Protein 6SA5 (pdb70)

Nearest PDB structures (foldseek):
  6sa5-assembly1_A  TM=1.009E+00  e=5.418E-25  Homo sapiens
  8j8t-assembly2_B  TM=9.876E-01  e=3.654E-21  Homo 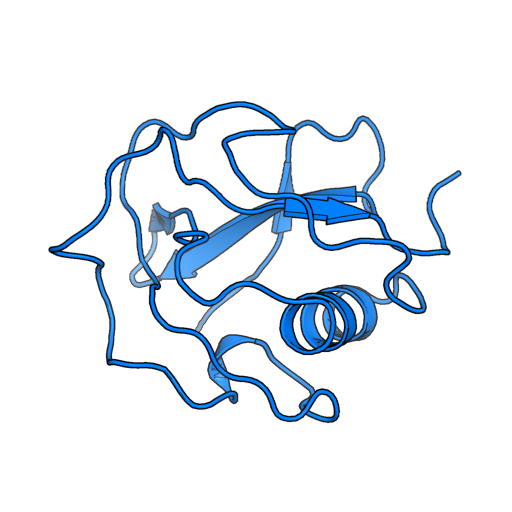sapiens
  6san-assembly1_B  TM=9.848E-01  e=3.432E-21  Homo sapiens
  8wzs-assembly1_A  TM=9.835E-01  e=6.828E-21  Homo sapiens
  6sa4-assembly1_A  TM=9.837E-01  e=7.269E-21  Homo sapiens

InterPro domains:
  IPR000859 CUB domain [PF00431] (1766-1874)
  IPR000859 CUB domain [PF00431] (2008-2114)
  IPR000859 CUB domain [PS01180] (1766-1877)
  IPR000859 CUB domain [PS01180] (2008-2117)
  IPR000859 CUB domain [SM00042] (1766-1877)
  IPR000859 CUB domain [SM00042] (2008-2117)
  IPR000859 CUB domain [cd00041] (1766-1876)
  IPR000859 CUB domain [cd00041] (2008-2116)
  IPR001190 SRCR domain [PF00530] (105-202)
  IPR001190 SRCR domain [PF00530] (237-334)
  IPR001190 SRCR domain [PF00530] (366-463)
  IPR001190 SRCR domain [PF00530] (497-594)
  IPR001190 SRCR domain [PF00530] (605-702)
  IPR001190 SRCR domain [PF00530] (736-833)
  IPR001190 SRCR domain [PF00530] (865-962)
  IPR001190 SRCR domain [PF00530] (996-1093)
  IPR001190 SRCR domain [PF00530] (1125-1222)
  IPR001190 SRCR domain [PF00530] (1254-1351)
  IPR001190 SRCR domain [PF00530] (1383-1480)
  IPR001190 SRCR domain [PF00530] (1512-1609)

Radius of gyration: 12.01 Å; Cα contacts (8 Å, |Δi|>4): 299; chains: 1; bounding box: 29×28×28 Å

Foldseek 3Di:
DKDWFAPQPVFRQKHFIWMQDPRDIAFEFQPQWWQLLQQLVCQLSVQAGFPTKDWQQPRHFDDDWHWFYPFDHPNPDNHSVPTDGDHTTDPDDDRSTGIITHGPNGD

Organism: Homo sapiens (NCBI:txid9606)

B-factor: mean 20.19, std 10.46, range [3.35, 91.0]

Solvent-accessible surface area: 5120 Å² total; per-residue (Å²): 155,53,35,22,92,23,31,105,13,86,44,157,3,33,0,24,0,11,0,46,47,156,67,56,81,2,3,0,2,26,93,32,23,66,71,63,0,0,42,0,0,0,115,44,42,56,0,45,159,10,94,40,20,28,27,107,24,129,16,33,103,8,118,44,59,20,2,1,9,32,2,141,8,68,7,153,32,68,111,0,55,68,4,84,49,80,40,70,79,20,163,123,24,40,36,54,54,2,0,1,0,34,0,36,50,43,172

GO terms:
  GO:0005576 extracellular region (C, TAS)
  GO:0005515 protein binding (F, IPI)
  GO:0005737 cytoplasm (C, IDA)
  GO:0030670 phagocytic vesicle membrane (C, IDA)
  GO:0005044 scavenger receptor activity (F, TAS)
  GO:004315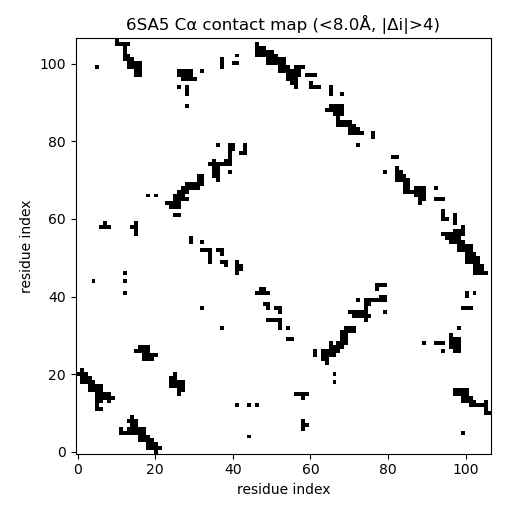2 induction of bacterial agglutination (P, TAS)
  GO:0045087 innate immune response (P, TAS)
  GO:0038187 pattern recognition receptor activity (F, TAS)
  GO:0030855 epithelial cell differentiation (P, TAS)
  GO:0048306 calcium-dependent protein binding (F, TAS)
  GO:0070062 extracellular exosome (C, HDA)
  GO:0005576 extracellular region (C, HDA)
  GO:0070891 lipoteichoic acid binding (F, IDA)
  GO:0005044 scavenger receptor activity (F, IDA)
  GO:0005576 extracellular region (C, IDA)
  GO:0001530 lipopolysaccharide binding (F, IDA)
  GO:0003677 DNA binding (F, IDA)
  GO:0043152 induction of bacterial agglutination (P, IDA)
  GO:0038187 pattern recognition receptor activity (F, IDA)
  GO:0050830 defense response to Gram-positive bacterium (P, IDA)

Structure (mmCIF, N/CA/C/O backbone):
data_6SA5
#
_entry.id   6SA5
#
_cell.length_a   32.816
_cell.length_b   40.815
_cell.length_c   62.989
_cell.angle_alpha   90.000
_cell.angle_beta   90.000
_cell.angle_gamma   90.000
#
_symmetry.space_group_name_H-M   'P 21 21 21'
#
loop_
_entity.id
_entity.type
_entity.pdbx_description
1 polymer 'Deleted in malignant brain tumors 1 protein'
2 non-polymer 'SULFATE ION'
3 non-polymer GLYCEROL
4 non-polymer 'MAGNESIUM ION'
5 water wate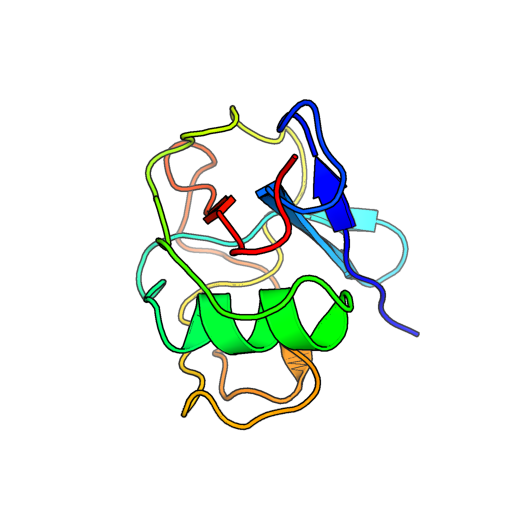r
#
loop_
_atom_site.group_PDB
_atom_site.id
_atom_site.type_symbol
_atom_site.label_atom_id
_atom_site.label_alt_id
_atom_site.label_comp_id
_atom_site.label_asym_id
_atom_site.label_entity_id
_atom_site.label_seq_id
_atom_site.pdbx_PDB_ins_code
_atom_site.Cartn_x
_atom_site.Cartn_y
_atom_site.Cartn_z
_atom_site.occupancy
_atom_site.B_iso_or_equiv
_atom_site.auth_seq_id
_atom_site.auth_comp_id
_atom_site.auth_asym_id
_atom_site.auth_atom_id
_atom_site.pdbx_PDB_model_num
ATOM 1 N N . SER A 1 23 ? 9.61468 -18.20852 -14.73518 1.000 30.74062 990 SER A N 1
ATOM 2 C CA . SER A 1 23 ? 9.19125 -17.72808 -16.04623 1.000 29.75078 990 SER A CA 1
ATOM 3 C C . SER A 1 23 ? 9.26870 -16.19858 -16.17418 1.000 26.08623 990 SER A C 1
ATOM 4 O O . SER A 1 23 ? 9.40213 -15.65793 -17.27767 1.000 28.06387 990 SER A O 1
ATOM 11 N N . LEU A 1 24 ? 9.14188 -15.50904 -15.04705 1.000 19.94085 991 LEU A N 1
ATOM 12 C CA . LEU A 1 24 ? 9.25003 -14.05345 -14.96813 1.000 16.31515 991 LEU A CA 1
ATOM 13 C C . LEU A 1 24 ? 10.44827 -13.68644 -14.09609 1.000 14.76731 991 LEU A C 1
ATOM 14 O O . LEU A 1 24 ? 10.96690 -14.52068 -13.34081 1.000 16.33310 991 LEU A O 1
ATOM 30 N N . ALA A 1 25 ? 10.89299 -12.42845 -14.19951 1.000 11.61060 992 ALA A N 1
ATOM 31 C CA . ALA A 1 25 ? 11.98781 -11.92225 -13.36455 1.000 10.72512 992 ALA A CA 1
ATOM 32 C C . ALA A 1 25 ? 11.81081 -10.41793 -13.15914 1.000 10.21585 992 ALA A C 1
ATOM 33 O O . ALA A 1 25 ? 11.07426 -9.76093 -13.89709 1.000 9.96695 992 ALA A O 1
ATOM 40 N N . LEU A 1 26 ? 12.50104 -9.87406 -12.14106 1.000 10.80882 993 LEU A N 1
ATOM 41 C CA A LEU A 1 26 ? 12.40449 -8.46367 -11.79166 0.800 11.32134 993 LEU A CA 1
ATOM 42 C CA B LEU A 1 26 ? 12.39156 -8.48274 -11.71219 0.200 9.36803 993 LEU A CA 1
ATOM 43 C C . LEU A 1 26 ? 13.77729 -7.90840 -11.43750 1.000 10.54228 993 LEU A C 1
ATOM 44 O O . LEU A 1 26 ? 14.59324 -8.57517 -10.79318 1.000 12.43990 993 LEU A O 1
ATOM 75 N N . ARG A 1 27 ? 14.02733 -6.66271 -11.86962 1.000 9.87195 994 ARG A N 1
ATOM 76 C CA . ARG A 1 27 ? 15.27315 -5.95211 -11.57833 1.000 9.56967 994 ARG A CA 1
ATOM 77 C C . ARG A 1 27 ? 14.99127 -4.45553 -11.39738 1.000 10.19113 994 ARG A C 1
ATOM 78 O O . ARG A 1 27 ? 13.95992 -3.94700 -11.83242 1.000 10.67478 994 ARG A O 1
ATOM 99 N N . LEU A 1 28 ? 15.93225 -3.75194 -10.76361 1.000 10.35785 995 LEU A N 1
ATOM 100 C CA . LEU A 1 28 ? 15.97687 -2.28682 -10.72609 1.000 9.98363 995 LEU A CA 1
ATOM 101 C C . LEU A 1 28 ? 17.20323 -1.80798 -11.50125 1.000 12.20593 995 LEU A C 1
ATOM 102 O O . LEU A 1 28 ? 18.28571 -2.39674 -11.37567 1.000 15.02029 995 LEU A O 1
ATOM 118 N N . VAL A 1 29 ? 17.03770 -0.74670 -12.31440 1.000 10.64958 996 VAL A N 1
ATOM 119 C CA . VAL A 1 29 ? 18.14104 -0.20753 -13.11309 1.000 11.99147 996 VAL A CA 1
ATOM 120 C C . VAL A 1 29 ? 18.33644 1.28713 -12.84489 1.000 10.28180 996 VAL A C 1
ATOM 121 O O . VAL A 1 29 ? 17.40122 2.02075 -12.50217 1.000 10.70198 996 VAL A O 1
ATOM 134 N N . ASN A 1 30 ? 19.57971 1.72962 -13.03425 1.000 9.88137 997 ASN A N 1
ATOM 135 C CA . ASN A 1 30 ? 19.95880 3.14558 -13.02485 1.000 10.58747 997 ASN A CA 1
ATOM 136 C C . ASN A 1 30 ? 19.93976 3.79434 -11.64164 1.000 10.86688 997 ASN A C 1
ATOM 137 O O . ASN A 1 30 ? 20.05057 5.04592 -11.53841 1.000 11.70107 997 ASN A O 1
ATOM 148 N N . GLY A 1 31 ? 19.88580 3.00906 -10.56719 1.000 10.91620 998 GLY A N 1
ATOM 149 C CA . GLY A 1 31 ? 19.88049 3.58484 -9.22601 1.000 11.18863 998 GLY A CA 1
ATOM 150 C C . GLY A 1 31 ? 21.23051 3.71492 -8.55813 1.000 11.61961 998 GLY A C 1
ATOM 151 O O . GLY A 1 31 ? 21.30846 4.29655 -7.46833 1.000 12.67524 998 GLY A O 1
ATOM 155 N N . GLY A 1 32 ? 22.30014 3.19714 -9.17636 1.000 13.59090 999 GLY A N 1
ATOM 156 C CA . GLY A 1 32 ? 23.60012 3.17231 -8.53058 1.000 16.80471 999 GLY A CA 1
ATOM 157 C C . GLY A 1 32 ? 23.70632 2.23932 -7.34332 1.000 17.95003 999 GLY A C 1
ATOM 158 O O . GLY A 1 32 ? 24.68865 2.31302 -6.59828 1.000 20.10405 999 GLY A O 1
ATOM 162 N N . ASP A 1 33 ? 22.73865 1.34079 -7.16847 1.000 16.58644 1000 ASP A N 1
ATOM 163 C CA . ASP A 1 33 ? 22.61529 0.43975 -6.02812 1.000 17.08362 1000 ASP A CA 1
ATOM 164 C C . ASP A 1 33 ? 21.57674 -0.58908 -6.43808 1.000 17.84254 1000 ASP A C 1
ATOM 165 O O . ASP A 1 33 ? 20.64612 -0.26687 -7.17774 1.000 16.79150 1000 ASP A O 1
ATOM 174 N N . ARG A 1 34 ? 21.72835 -1.82728 -5.95878 1.000 19.48583 1001 ARG A N 1
ATOM 175 C CA . ARG A 1 34 ? 20.74953 -2.82455 -6.38179 1.000 20.74649 1001 ARG A CA 1
ATOM 176 C C . ARG A 1 34 ? 19.38111 -2.62231 -5.72437 1.000 17.66720 1001 ARG A C 1
ATOM 177 O O . ARG A 1 34 ? 18.40735 -3.24183 -6.16924 1.000 19.01198 1001 ARG A O 1
ATOM 198 N N . CYS A 1 35 ? 19.27094 -1.73960 -4.72386 1.000 14.81403 1002 CYS A N 1
ATOM 199 C CA . CYS A 1 35 ? 18.03865 -1.59213 -3.95476 1.000 12.32240 1002 CYS A CA 1
ATOM 200 C C . CYS A 1 35 ? 17.28742 -0.27830 -4.20080 1.000 11.79844 1002 CYS A C 1
ATOM 201 O O . CYS A 1 35 ? 16.38467 0.04797 -3.42627 1.000 13.42236 1002 CYS A O 1
ATOM 208 N N . GLN A 1 36 ? 17.60683 0.45299 -5.27632 1.000 11.01716 1003 GLN A N 1
ATOM 209 C CA . GLN A 1 36 ? 16.75720 1.52889 -5.80509 1.000 10.04755 1003 GLN A CA 1
ATOM 210 C C . GLN A 1 36 ? 16.93160 1.57160 -7.32271 1.000 8.60538 1003 GLN A C 1
ATOM 211 O O . GLN A 1 36 ? 17.95635 1.12542 -7.84620 1.000 10.70366 1003 GLN A O 1
ATOM 225 N N . GLY A 1 37 ? 15.92700 2.12061 -8.02733 1.000 9.36006 1004 GLY A N 1
ATOM 226 C CA . GLY A 1 37 ? 16.01747 2.29222 -9.46958 1.000 8.37845 1004 GLY A CA 1
ATOM 227 C C . GLY A 1 37 ? 14.67544 2.15443 -10.18032 1.000 7.86708 1004 GLY A C 1
ATOM 228 O O . GLY A 1 37 ? 13.61362 2.05917 -9.55810 1.000 9.17427 1004 GLY A O 1
ATOM 232 N N . ARG A 1 38 ? 14.74184 2.19982 -11.51909 1.000 8.58416 1005 ARG A N 1
ATOM 233 C CA . ARG A 1 38 ? 13.56759 1.97755 -12.36672 1.000 8.93825 1005 ARG A CA 1
ATOM 234 C C . ARG A 1 38 ? 13.17163 0.49940 -12.34358 1.000 8.83244 1005 ARG A C 1
ATOM 235 O O . ARG A 1 38 ? 14.02394 -0.37542 -12.51987 1.000 9.39411 1005 ARG A O 1
ATOM 256 N N . VAL A 1 39 ? 11.87859 0.22239 -12.13137 1.000 8.70475 1006 VAL A N 1
ATOM 257 C CA . VAL A 1 39 ? 11.37081 -1.15736 -12.08372 1.000 8.61305 1006 VAL A CA 1
ATOM 258 C C . VAL A 1 39 ? 11.26842 -1.74299 -13.49168 1.000 9.42999 1006 VAL A C 1
ATOM 259 O O . VAL A 1 39 ? 10.62207 -1.15926 -14.37757 1.000 10.16426 1006 VAL A O 1
ATOM 272 N N . GLU A 1 40 ? 11.87372 -2.92188 -13.69680 1.000 9.31864 1007 GLU A N 1
ATOM 273 C CA . GLU A 1 40 ? 11.75566 -3.65531 -14.96561 1.000 9.17331 1007 GLU A CA 1
ATOM 274 C C . GLU A 1 40 ? 11.38708 -5.11345 -14.70952 1.000 9.23455 1007 GLU A C 1
ATOM 275 O O . GLU A 1 40 ? 11.88997 -5.73975 -13.76305 1.000 9.96183 1007 GLU A O 1
ATOM 287 N N . VAL A 1 41 ? 10.47550 -5.62174 -15.54678 1.000 8.79349 1008 VAL A N 1
ATOM 288 C CA . VAL A 1 41 ? 9.96329 -6.98601 -15.48000 1.000 9.90621 1008 VAL A CA 1
ATOM 289 C C . VAL A 1 41 ? 10.23553 -7.70759 -16.80530 1.000 9.47961 1008 VAL A C 1
ATOM 290 O O . VAL A 1 41 ? 9.95211 -7.17345 -17.89055 1.000 10.06173 1008 VAL A O 1
ATOM 303 N N . LEU A 1 42 ? 10.78473 -8.92136 -16.70453 1.000 10.31502 1009 LEU A N 1
ATOM 304 C CA . LEU A 1 42 ? 11.09141 -9.78243 -17.85563 1.000 10.24531 1009 LEU A CA 1
ATOM 305 C C . LEU A 1 42 ? 9.85449 -10.60760 -18.18690 1.000 11.33429 1009 LEU A C 1
ATOM 306 O O . LEU A 1 42 ? 9.45671 -11.48749 -17.41821 1.000 12.83350 1009 LEU A O 1
ATOM 322 N N . TYR A 1 43 ? 9.23690 -10.31321 -19.33465 1.000 12.28960 1010 TYR A N 1
ATOM 323 C CA . TYR A 1 43 ? 7.95583 -10.88843 -19.74229 1.000 12.55412 1010 TYR A CA 1
ATOM 324 C C . TYR A 1 43 ? 8.12369 -11.36087 -21.18384 1.000 13.47722 1010 TYR A C 1
ATOM 325 O O . TYR A 1 43 ? 8.51163 -10.57095 -22.05363 1.000 14.45772 1010 TYR A O 1
ATOM 343 N N A GLN A 1 44 ? 7.83451 -12.63804 -21.44627 0.700 16.08254 1011 GLN A N 1
ATOM 344 N N B GLN A 1 44 ? 7.83052 -12.64451 -21.42153 0.300 14.73320 1011 GLN A N 1
ATOM 345 C CA A GLN A 1 44 ? 7.99461 -13.21028 -22.78870 0.700 18.84965 1011 GLN A CA 1
ATOM 346 C CA B GLN A 1 44 ? 8.00650 -13.28193 -22.72876 0.300 15.96017 1011 GLN A CA 1
ATOM 347 C C A GLN A 1 44 ? 9.39465 -12.94646 -23.34275 0.700 17.32599 1011 GLN A C 1
ATOM 348 C C B GLN A 1 44 ? 9.37894 -12.97144 -23.32162 0.300 15.68512 1011 GLN A C 1
ATOM 349 O O A GLN A 1 44 ? 9.58127 -12.71518 -24.54245 0.700 19.44162 1011 GLN A O 1
ATOM 350 O O B GLN A 1 44 ? 9.52737 -12.73483 -24.52343 0.300 16.96804 1011 GLN A O 1
ATOM 377 N N . GLY A 1 45 ? 10.39472 -12.97588 -22.46461 1.000 14.64117 1012 GLY A N 1
ATOM 378 C CA . GLY A 1 45 ? 11.77363 -12.86449 -22.88712 1.000 14.95349 1012 GLY A CA 1
ATOM 379 C C . GLY A 1 45 ? 12.34194 -11.46931 -23.07714 1.000 13.24047 1012 GLY A C 1
ATOM 380 O O . GLY A 1 45 ? 13.52136 -11.35636 -23.42191 1.000 13.51065 1012 GLY A O 1
ATOM 385 N N . SER A 1 46 ? 11.55047 -10.40889 -22.87967 1.000 13.73776 1013 SER A N 1
ATOM 386 C CA . SER A 1 46 ? 11.99674 -9.03200 -23.05639 1.000 14.19664 1013 SER A CA 1
ATOM 387 C C . SER A 1 46 ? 11.75577 -8.23877 -21.77653 1.000 11.79894 1013 SER A C 1
ATOM 388 O O . SER A 1 46 ? 10.71464 -8.39701 -21.13060 1.000 11.71461 1013 SER A O 1
ATOM 396 N N . TRP A 1 47 ? 12.69959 -7.37487 -21.41889 1.000 11.70207 1014 TRP A N 1
ATOM 397 C CA . TRP A 1 47 ? 12.54167 -6.51486 -20.24156 1.000 11.62261 1014 TRP A CA 1
ATOM 398 C C . TRP A 1 47 ? 11.67460 -5.29464 -20.57182 1.000 11.85297 1014 TRP A C 1
ATOM 399 O O . TRP A 1 47 ? 11.90886 -4.60049 -21.56303 1.000 16.53958 1014 TRP A O 1
ATOM 420 N N . GLY A 1 48 ? 10.64571 -5.05576 -19.75449 1.000 10.66926 1015 GLY A N 1
ATOM 421 C CA . GLY A 1 48 ? 9.78047 -3.90110 -19.93338 1.000 11.28451 1015 GLY A CA 1
ATOM 422 C C . GLY A 1 48 ? 9.61063 -3.10625 -18.64417 1.000 9.54691 1015 GLY A C 1
ATOM 423 O O . GLY A 1 48 ? 9.93688 -3.57681 -17.55257 1.000 10.91929 1015 GLY A O 1
ATOM 427 N N . THR A 1 49 ? 9.06661 -1.89379 -18.78191 1.000 9.67502 1016 THR A N 1
ATOM 428 C CA . THR A 1 49 ? 8.87240 -0.99528 -17.65187 1.000 9.01744 1016 THR A CA 1
ATOM 429 C C . THR A 1 49 ? 7.43847 -1.08356 -17.12300 1.000 9.46008 1016 THR A C 1
ATOM 430 O O . THR A 1 49 ? 6.59632 -1.83079 -17.63014 1.000 10.72781 1016 THR A O 1
ATOM 441 N N . VAL A 1 50 ? 7.15856 -0.27841 -16.08905 1.000 10.27656 1017 VAL A N 1
ATOM 442 C CA . VAL A 1 50 ? 5.87388 -0.27265 -15.38749 1.000 9.90168 1017 VAL A CA 1
ATOM 443 C C . VAL A 1 50 ? 5.32143 1.14998 -15.36566 1.000 10.87722 1017 VAL A C 1
ATOM 444 O O . VAL A 1 50 ? 6.00317 2.08092 -14.92263 1.000 11.46210 1017 VAL A O 1
ATOM 457 N N . CYS A 1 51 ? 4.07691 1.31851 -15.79621 1.000 11.24128 1018 CYS A N 1
ATOM 458 C CA . CYS A 1 51 ? 3.48943 2.65830 -15.80718 1.000 11.69875 1018 CYS A CA 1
ATOM 459 C C . CYS A 1 51 ? 3.18458 3.12116 -14.37515 1.000 11.88187 1018 CYS A C 1
ATOM 460 O O . CYS A 1 51 ? 2.78759 2.33187 -13.51513 1.000 12.89148 1018 CYS A O 1
ATOM 467 N N . ASP A 1 52 ? 3.31678 4.43567 -14.13038 1.000 11.87051 1019 ASP A N 1
ATOM 468 C CA . ASP A 1 52 ? 3.11463 4.97552 -12.77852 1.000 12.42200 1019 ASP A CA 1
ATOM 469 C C . ASP A 1 52 ? 1.66361 5.35648 -12.46477 1.000 12.68373 1019 ASP A C 1
ATOM 470 O O . ASP A 1 52 ? 1.40408 5.90174 -11.37265 1.000 13.09263 1019 ASP A O 1
ATOM 479 N N . ASP A 1 53 ? 0.71326 5.06258 -13.36910 1.000 13.96222 1020 ASP A N 1
ATOM 480 C CA . ASP A 1 53 ? -0.66859 5.52369 -13.21898 1.000 17.04315 1020 ASP A CA 1
ATOM 481 C C . ASP A 1 53 ? -1.25101 5.14644 -11.85958 1.000 19.36208 1020 ASP A C 1
ATOM 482 O O . ASP A 1 53 ? -1.91838 5.96549 -11.21443 1.000 22.32391 1020 ASP A O 1
ATOM 491 N N . SER A 1 54 ? -1.04296 3.89844 -11.41455 1.000 18.26140 1021 SER A N 1
ATOM 492 C CA . SER A 1 54 ? -1.55042 3.47302 -10.10736 1.000 20.48457 1021 SER A CA 1
ATOM 493 C C . SER A 1 54 ? -0.44654 3.11108 -9.10565 1.000 18.79763 1021 SER A C 1
ATOM 494 O O . SER A 1 54 ? -0.71801 2.41103 -8.12061 1.000 19.67947 1021 SER A O 1
ATOM 502 N N . TRP A 1 55 ? 0.76997 3.60880 -9.30722 1.000 15.84604 1022 TRP A N 1
ATOM 503 C CA . TRP A 1 55 ? 1.95825 3.14492 -8.58245 1.000 14.30841 1022 TRP A CA 1
ATOM 504 C C . TRP A 1 55 ? 2.09329 3.82738 -7.22188 1.000 15.74920 1022 TRP A C 1
ATOM 505 O O . TRP A 1 55 ? 2.20969 5.05672 -7.14939 1.000 16.93597 1022 TRP A O 1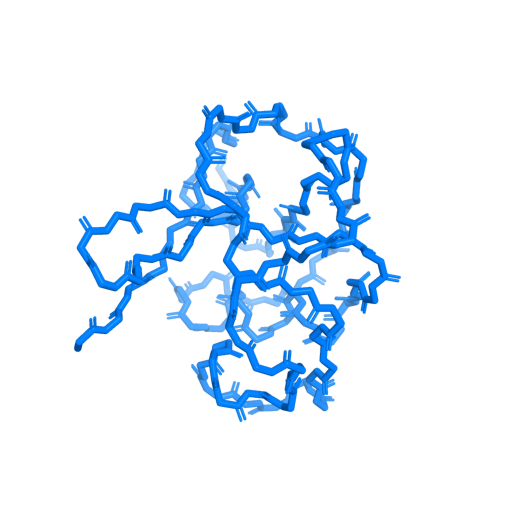
ATOM 526 N N . ASP A 1 56 ? 2.11410 3.03494 -6.13736 1.000 14.92853 1023 ASP A N 1
ATOM 527 C CA . ASP A 1 56 ? 2.09769 3.57270 -4.77148 1.000 15.60707 1023 ASP A CA 1
ATOM 528 C C . ASP A 1 56 ? 3.04753 2.79185 -3.85028 1.000 15.04255 1023 ASP A C 1
ATOM 529 O O . ASP A 1 56 ? 3.74370 1.85898 -4.27003 1.000 13.16946 1023 ASP A O 1
ATOM 538 N N . THR A 1 57 ? 3.09179 3.19490 -2.56732 1.000 15.97178 1024 THR A N 1
ATOM 539 C CA A THR A 1 57 ? 4.05017 2.54858 -1.67899 0.800 17.07343 1024 THR A CA 1
ATOM 540 C CA B THR A 1 57 ? 3.97942 2.5809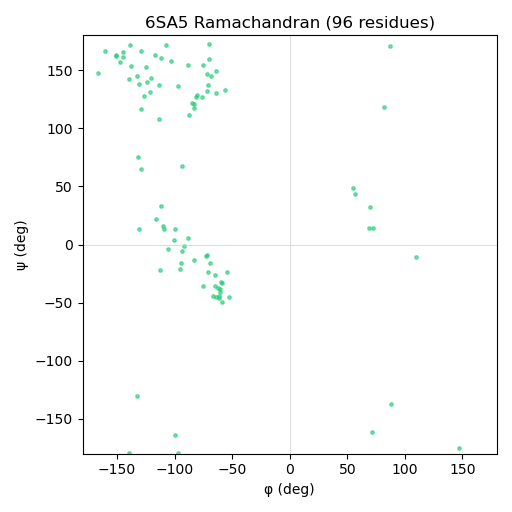0 -1.57919 0.200 15.29304 1024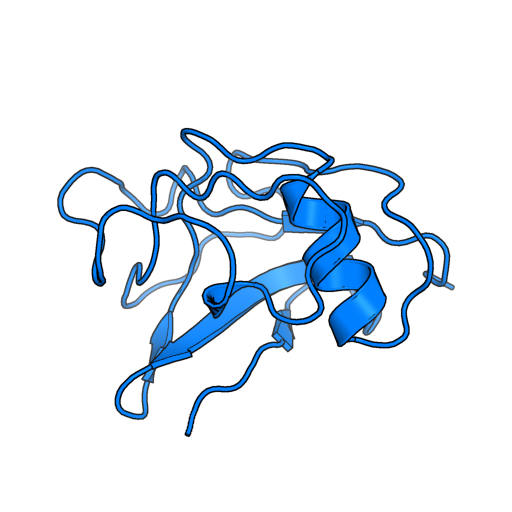 THR A CA 1
ATOM 541 C C . THR A 1 57 ? 3.67077 1.10289 -1.36092 1.000 15.16896 1024 THR A C 1
ATOM 542 O O . THR A 1 57 ? 4.56179 0.31914 -1.02118 1.000 14.57311 1024 THR A O 1
ATOM 563 N N . ASN A 1 58 ? 2.40123 0.71405 -1.48691 1.000 14.55254 1025 ASN A N 1
ATOM 564 C CA . ASN A 1 58 ? 2.05253 -0.69976 -1.37556 1.000 14.11569 1025 ASN A CA 1
ATOM 565 C C . ASN A 1 58 ? 2.75736 -1.51393 -2.46440 1.000 12.78974 1025 ASN A C 1
ATOM 566 O O . ASN A 1 58 ? 3.28526 -2.60043 -2.20618 1.000 13.98413 1025 ASN A O 1
ATOM 577 N N . ASP A 1 59 ? 2.72539 -1.01875 -3.70906 1.000 11.10602 1026 ASP A N 1
ATOM 578 C CA . ASP A 1 59 ? 3.43203 -1.67867 -4.80897 1.000 10.61090 1026 ASP A CA 1
ATOM 579 C C . ASP A 1 59 ? 4.9356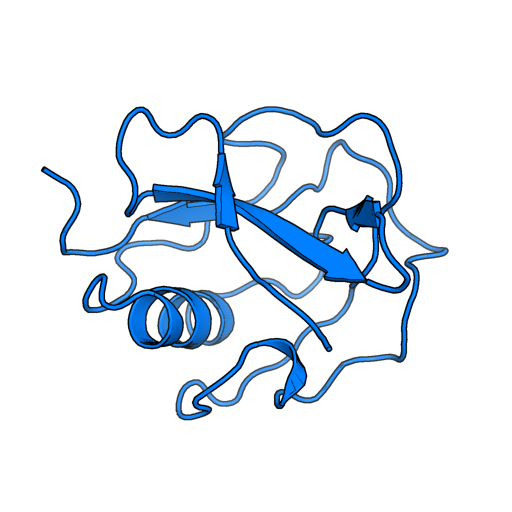6 -1.72305 -4.55592 1.000 10.29545 1026 ASP A C 1
ATOM 580 O O . ASP A 1 59 ? 5.59222 -2.75115 -4.77529 1.000 10.87294 1026 ASP A O 1
ATOM 589 N N . ALA A 1 60 ? 5.50786 -0.61042 -4.09152 1.000 11.01051 1027 ALA A N 1
ATOM 590 C CA . ALA A 1 60 ? 6.94357 -0.56329 -3.83831 1.000 10.66141 1027 ALA A CA 1
ATOM 591 C C . ALA A 1 60 ? 7.35972 -1.51214 -2.71494 1.000 10.28596 1027 ALA A C 1
ATOM 592 O O . ALA A 1 60 ? 8.45045 -2.10391 -2.77152 1.000 11.41231 1027 ALA A O 1
ATOM 599 N N . ASN A 1 61 ? 6.51857 -1.67652 -1.68732 1.000 10.86516 1028 ASN A N 1
ATOM 600 C CA . ASN A 1 61 ? 6.85136 -2.60796 -0.60825 1.000 12.53043 1028 ASN A CA 1
ATOM 601 C C . ASN A 1 61 ? 6.96466 -4.03932 -1.12422 1.000 11.87326 1028 ASN A C 1
ATOM 602 O O . ASN A 1 61 ? 7.83374 -4.78922 -0.67469 1.000 12.28590 1028 ASN A O 1
ATOM 613 N N . VAL A 1 62 ? 6.10525 -4.42816 -2.07036 1.000 11.01979 1029 VAL A N 1
ATOM 614 C CA . VAL A 1 62 ? 6.19389 -5.76561 -2.67221 1.000 11.11702 1029 VAL A CA 1
ATOM 615 C C . VAL A 1 62 ? 7.50962 -5.92848 -3.44846 1.000 10.04985 1029 VAL A C 1
ATOM 616 O O . VAL A 1 62 ? 8.19411 -6.95303 -3.32627 1.000 10.77455 1029 VAL A O 1
ATOM 629 N N . VAL A 1 63 ? 7.88625 -4.91751 -4.25712 1.000 9.93263 1030 VAL A N 1
ATOM 630 C CA . VAL A 1 63 ? 9.15293 -4.96371 -5.00149 1.000 9.99311 1030 VAL A CA 1
ATOM 631 C C . VAL A 1 63 ? 10.34542 -5.09896 -4.04853 1.000 9.87440 1030 VAL A C 1
ATOM 632 O O . VAL A 1 63 ? 11.23309 -5.94518 -4.24597 1.000 10.69521 1030 VAL A O 1
ATOM 645 N N . CYS A 1 64 ? 10.39606 -4.24950 -3.01633 1.000 11.15702 1031 CYS A N 1
ATOM 646 C CA . CYS A 1 64 ? 11.52374 -4.27241 -2.09230 1.000 11.89508 1031 CYS A CA 1
ATOM 647 C C . CYS A 1 64 ? 11.64665 -5.62419 -1.38810 1.000 12.91568 1031 CYS A C 1
ATOM 648 O O . CYS A 1 64 ? 12.75608 -6.15519 -1.24013 1.000 14.69086 1031 CYS A O 1
ATOM 655 N N . ARG A 1 65 ? 10.51400 -6.21773 -0.98499 1.000 14.56876 1032 ARG A N 1
ATOM 656 C CA . ARG A 1 65 ? 10.55216 -7.53378 -0.34138 1.000 15.20948 1032 ARG A CA 1
ATOM 657 C C . ARG A 1 65 ? 11.02111 -8.61373 -1.31187 1.000 14.49977 1032 ARG A C 1
ATOM 658 O O . ARG A 1 65 ? 11.82837 -9.48384 -0.94377 1.000 16.17463 1032 ARG A O 1
ATOM 679 N N . GLN A 1 66 ? 10.50576 -8.59970 -2.54145 1.000 14.29957 1033 GLN A N 1
ATOM 680 C CA . GLN A 1 66 ? 10.86993 -9.60921 -3.53450 1.000 13.56133 1033 GLN A CA 1
ATOM 681 C C . GLN A 1 66 ? 12.36387 -9.61994 -3.80390 1.000 13.93658 1033 GLN A C 1
ATOM 682 O O . GLN A 1 66 ? 12.94048 -10.68945 -4.04450 1.000 15.51744 1033 GLN A O 1
ATOM 696 N N . LEU A 1 67 ? 13.01335 -8.46283 -3.72799 1.000 13.51221 1034 LEU A N 1
ATOM 697 C CA . LEU A 1 67 ? 14.43449 -8.33000 -4.01819 1.000 13.58873 1034 LEU A CA 1
ATOM 698 C C . LEU A 1 67 ? 15.34092 -8.48904 -2.80012 1.000 14.10602 1034 LEU A C 1
ATOM 699 O O . LEU A 1 67 ? 16.57179 -8.43247 -2.95631 1.000 15.60018 1034 LEU A O 1
ATOM 715 N N . GLY A 1 68 ? 14.78169 -8.69729 -1.61097 1.000 13.60735 1035 GLY A N 1
ATOM 716 C CA . GLY A 1 68 ? 15.58140 -8.71666 -0.39476 1.000 15.10845 1035 GLY A CA 1
ATOM 717 C C . GLY A 1 68 ? 16.13887 -7.37106 0.01587 1.000 13.54600 1035 GLY A C 1
ATOM 718 O O . GLY A 1 68 ? 17.21980 -7.31383 0.61690 1.000 16.30276 1035 GLY A O 1
ATOM 722 N N . CYS A 1 69 ? 15.41527 -6.28738 -0.27368 1.000 13.56718 1036 CYS A N 1
ATOM 723 C CA . CYS A 1 69 ? 15.89352 -4.92058 -0.09505 1.000 13.35011 1036 CYS A CA 1
ATOM 724 C C . CYS A 1 69 ? 15.22161 -4.16390 1.05300 1.000 13.44746 1036 CYS A C 1
ATOM 725 O O . CYS A 1 69 ? 15.36463 -2.93119 1.13655 1.000 13.56277 1036 CYS A O 1
ATOM 732 N N . GLY A 1 70 ? 14.48844 -4.84764 1.93655 1.000 13.79366 1037 GLY A N 1
ATOM 733 C CA . GLY A 1 70 ? 13.84693 -4.20396 3.07239 1.000 14.30467 1037 GLY A CA 1
ATOM 734 C C . GLY A 1 70 ? 12.45560 -3.65652 2.79422 1.000 13.73229 1037 GLY A C 1
ATOM 735 O O . GLY A 1 70 ? 11.65367 -4.31453 2.12430 1.000 16.49880 1037 GLY A O 1
ATOM 739 N N . TRP A 1 71 ? 12.15559 -2.45544 3.29183 1.000 13.62955 1038 TRP A N 1
ATOM 740 C CA . TRP A 1 71 ? 10.85156 -1.81737 3.14866 1.000 14.53678 1038 TRP A CA 1
ATOM 741 C C . TRP A 1 71 ? 10.97403 -0.59298 2.24150 1.000 12.89466 1038 TRP A C 1
ATOM 742 O O . TRP A 1 71 ? 12.06095 -0.05650 2.03931 1.000 13.67054 1038 TRP A O 1
ATOM 763 N N . ALA A 1 72 ? 9.84066 -0.14119 1.68919 1.000 13.75982 1039 ALA A N 1
ATOM 764 C CA . ALA A 1 72 ? 9.87139 0.93762 0.70262 1.000 12.65510 1039 ALA A CA 1
ATOM 765 C C . ALA A 1 72 ? 9.91684 2.32412 1.35096 1.000 13.72286 1039 ALA A C 1
ATOM 766 O O . ALA A 1 72 ? 8.96508 2.72927 2.02100 1.000 15.88629 1039 ALA A O 1
ATOM 773 N N . MET A 1 73 ? 10.99767 3.06808 1.10782 1.000 13.62260 1040 MET A N 1
ATOM 774 C CA . MET A 1 73 ? 11.05266 4.46511 1.54307 1.000 14.65513 1040 MET A CA 1
ATOM 775 C C . MET A 1 73 ? 10.20883 5.37311 0.64727 1.000 15.30539 1040 MET A C 1
ATOM 776 O O . MET A 1 73 ? 9.59533 6.33373 1.14144 1.000 18.01802 1040 MET A O 1
ATOM 790 N N . SER A 1 74 ? 10.16075 5.10008 -0.65946 1.000 14.27575 1041 SER A N 1
ATOM 791 C CA . SER A 1 74 ? 9.29392 5.85713 -1.55554 1.000 14.91823 1041 SER A CA 1
ATOM 792 C C . SER A 1 74 ? 9.04842 5.08469 -2.84826 1.000 12.15690 1041 SER A C 1
ATOM 793 O O . SER A 1 74 ? 9.73367 4.10722 -3.15592 1.000 11.45258 1041 SER A O 1
ATOM 801 N N . ALA A 1 75 ? 8.05479 5.56710 -3.59463 1.000 11.36845 1042 ALA A N 1
ATOM 802 C CA . ALA A 1 75 ? 7.58339 4.96930 -4.84681 1.000 11.68033 1042 ALA A CA 1
ATOM 803 C C . ALA A 1 75 ? 7.51670 6.04550 -5.93341 1.000 11.54856 1042 ALA A C 1
ATOM 804 O O . ALA A 1 75 ? 6.44244 6.36425 -6.46486 1.000 12.76449 1042 ALA A O 1
ATOM 811 N N . PRO A 1 76 ? 8.65711 6.60043 -6.32251 1.000 10.40830 1043 PRO A N 1
ATOM 812 C CA . PRO A 1 76 ? 8.63853 7.74887 -7.24158 1.000 11.19951 1043 PRO A CA 1
ATOM 813 C C . PRO A 1 76 ? 8.22946 7.39615 -8.66317 1.000 11.56370 1043 PRO A C 1
ATOM 814 O O . PRO A 1 76 ? 8.70159 6.41251 -9.23799 1.000 11.90124 1043 PRO A O 1
ATOM 825 N N . GLY A 1 77 ? 7.38183 8.24321 -9.24527 1.000 12.63825 1044 GLY A N 1
ATOM 826 C CA . GLY A 1 77 ? 6.97972 8.13966 -10.62608 1.000 13.69484 1044 GLY A CA 1
ATOM 827 C C . GLY A 1 77 ? 7.71828 9.09060 -11.54565 1.000 12.80433 1044 GLY A C 1
ATOM 828 O O . GLY A 1 77 ? 8.77252 9.64382 -11.19871 1.000 14.02791 1044 GLY A O 1
ATOM 832 N N . ASN A 1 78 ? 7.16807 9.26711 -12.74616 1.000 12.81285 1045 ASN A N 1
ATOM 833 C CA . ASN A 1 78 ? 7.63474 10.25519 -13.72768 1.000 13.67651 1045 ASN A CA 1
ATOM 834 C C . ASN A 1 78 ? 9.12161 10.11723 -14.05179 1.000 11.88684 1045 ASN A C 1
ATOM 835 O O . ASN A 1 78 ? 9.87585 11.09213 -14.05329 1.000 13.65042 1045 ASN A O 1
ATOM 846 N N . ALA A 1 79 ? 9.54930 8.88920 -14.34326 1.000 11.19182 1046 ALA A N 1
ATOM 847 C CA . ALA A 1 79 ? 10.90060 8.62705 -14.86793 1.000 11.47859 1046 ALA A CA 1
ATOM 848 C C . ALA A 1 79 ? 12.00105 9.17032 -13.95155 1.000 10.86723 1046 ALA A C 1
ATOM 849 O O . ALA A 1 79 ? 13.01802 9.70961 -14.40346 1.000 11.11310 1046 ALA A O 1
ATOM 856 N N . ARG A 1 80 ? 11.83231 8.94889 -12.63897 1.000 10.27240 1047 ARG A N 1
ATOM 857 C CA . ARG A 1 80 ? 12.81881 9.37895 -11.64758 1.000 10.78805 1047 ARG A CA 1
ATOM 858 C C . ARG A 1 80 ? 14.19317 8.74961 -11.88124 1.000 10.30834 1047 ARG A C 1
ATOM 859 O O . ARG A 1 80 ? 15.22590 9.36850 -11.56501 1.000 10.92336 1047 ARG A O 1
ATOM 880 N N . PHE A 1 81 ? 14.23833 7.51984 -12.41181 1.000 9.60542 1048 PHE A N 1
ATOM 881 C CA . PHE A 1 81 ? 15.48618 6.84439 -12.75901 1.000 10.59751 1048 PHE A CA 1
ATOM 882 C C . PHE A 1 81 ? 15.64707 6.68147 -14.27926 1.000 11.12352 1048 PHE A C 1
ATOM 883 O O . PHE A 1 81 ? 16.24365 5.70291 -14.75261 1.000 11.83968 1048 PHE A O 1
ATOM 900 N N . GLY A 1 82 ? 15.12845 7.65926 -15.04746 1.000 11.19070 1049 GLY A N 1
ATOM 901 C CA . GLY A 1 82 ? 15.20463 7.66093 -16.49783 1.000 11.33730 1049 GLY A CA 1
ATOM 902 C C . GLY A 1 82 ? 14.06454 6.90004 -17.16470 1.000 12.42253 1049 GLY A C 1
ATOM 903 O O . GLY A 1 82 ? 13.29610 6.18091 -16.53098 1.000 12.48752 1049 GLY A O 1
ATOM 907 N N . GLN A 1 83 ? 13.98122 7.04172 -18.49206 1.000 16.60317 1050 GLN A N 1
ATOM 908 C CA . GLN A 1 83 ? 12.99019 6.35400 -19.31013 1.000 18.98042 1050 GLN A CA 1
ATOM 909 C C . GLN A 1 83 ? 13.57339 5.08413 -19.93295 1.000 19.12792 1050 GLN A C 1
ATOM 910 O O . GLN A 1 83 ? 14.69170 5.09127 -20.45949 1.000 20.09738 1050 GLN A O 1
ATOM 924 N N . GLY A 1 84 ? 12.80107 4.00681 -19.90642 1.000 19.58350 1051 GLY A N 1
ATOM 925 C CA . GLY A 1 84 ? 13.09204 2.86631 -20.74865 1.000 19.82344 1051 GLY A CA 1
ATOM 926 C C . GLY A 1 84 ? 12.83516 3.19204 -22.21244 1.000 21.29684 1051 GLY A C 1
ATOM 927 O O . GLY A 1 84 ? 12.31774 4.25229 -22.56984 1.000 21.34447 1051 GLY A O 1
ATOM 931 N N . SER A 1 85 ? 13.21913 2.26070 -23.08063 1.000 23.24089 1052 SER A N 1
ATOM 932 C CA . SER A 1 85 ? 13.10680 2.49114 -24.51667 1.000 26.03626 1052 SER A CA 1
ATOM 933 C C . SER A 1 85 ? 12.44183 1.35006 -25.27280 1.000 27.17574 1052 SER A C 1
ATOM 934 O O . SER A 1 85 ? 12.53738 1.30696 -26.50827 1.000 29.98172 1052 SER A O 1
ATOM 942 N N . GLY A 1 86 ? 11.80371 0.41896 -24.58964 1.000 25.37320 1053 GLY A N 1
ATOM 943 C CA . GLY A 1 86 ? 11.10307 -0.65061 -25.26959 1.000 23.54308 1053 GLY A CA 1
ATOM 944 C C . GLY A 1 86 ? 9.70850 -0.87068 -24.72690 1.000 19.64455 1053 GLY A C 1
ATOM 945 O O . GLY A 1 86 ? 8.92103 0.06771 -24.56689 1.000 19.42051 1053 GLY A O 1
ATOM 949 N N . PRO A 1 87 ? 9.38053 -2.12813 -24.42054 1.000 17.72025 1054 PRO A N 1
ATOM 950 C CA . PRO A 1 87 ? 8.03379 -2.43719 -23.92899 1.000 16.18982 1054 PRO A CA 1
ATOM 951 C C . PRO A 1 87 ? 7.69809 -1.79433 -22.57936 1.000 14.14488 1054 PRO A C 1
ATOM 952 O O . PRO A 1 87 ? 8.55487 -1.59791 -21.70844 1.000 13.79151 1054 PRO A O 1
ATOM 963 N N . ILE A 1 88 ? 6.41117 -1.50061 -22.40285 1.000 12.37479 1055 ILE A N 1
ATOM 964 C CA . ILE A 1 88 ? 5.81968 -1.15954 -21.10340 1.000 11.47362 1055 ILE A CA 1
ATOM 965 C C . ILE A 1 88 ? 4.86810 -2.30592 -20.77831 1.000 12.15486 1055 ILE A C 1
ATOM 966 O O . ILE A 1 88 ? 3.83546 -2.47062 -21.43821 1.000 14.65053 1055 ILE A O 1
ATOM 982 N N . VAL A 1 89 ? 5.24067 -3.15254 -19.81157 1.000 13.20877 1056 VAL A N 1
ATOM 983 C CA . VAL A 1 89 ? 4.57262 -4.44152 -19.65398 1.000 14.06648 1056 VAL A CA 1
ATOM 984 C C . VAL A 1 89 ? 3.43730 -4.45104 -18.62915 1.000 13.65029 1056 VAL A C 1
ATOM 985 O O . VAL A 1 89 ? 2.58167 -5.34876 -18.69533 1.000 15.65420 1056 VAL A O 1
ATOM 998 N N . LEU A 1 90 ? 3.40928 -3.50877 -17.68397 1.000 13.16668 1057 LEU A N 1
ATOM 999 C CA . LEU A 1 90 ? 2.34538 -3.42365 -16.69452 1.000 14.14555 1057 LEU A CA 1
ATOM 1000 C C . LEU A 1 90 ? 1.82829 -1.99487 -16.55717 1.000 15.18499 1057 LEU A C 1
ATOM 1001 O O . LEU A 1 90 ? 2.58061 -1.02931 -16.69757 1.000 14.67289 1057 LEU A O 1
ATOM 1017 N N . ASP A 1 91 ? 0.52245 -1.86508 -16.30572 1.000 17.69667 1058 ASP A N 1
ATOM 1018 C CA . ASP A 1 91 ? -0.06300 -0.63846 -15.74819 1.000 22.03394 1058 ASP A CA 1
ATOM 1019 C C . ASP A 1 91 ? -1.21466 -1.00409 -14.81170 1.000 23.94650 1058 ASP A C 1
ATOM 1020 O O . ASP A 1 91 ? -1.67290 -2.14697 -14.76542 1.000 27.11750 1058 ASP A O 1
ATOM 1029 N N . ASP A 1 92 ? -1.63792 -0.02820 -14.01223 1.000 24.42785 1059 ASP A N 1
ATOM 1030 C CA A ASP A 1 92 ? -2.70993 -0.21443 -13.03559 0.500 23.88380 1059 ASP A CA 1
ATOM 1031 C CA B ASP A 1 92 ? -2.69662 -0.20547 -13.01999 0.500 24.70887 1059 ASP A CA 1
ATOM 1032 C C . ASP A 1 92 ? -2.41581 -1.38412 -12.09110 1.000 23.23248 1059 ASP A C 1
ATOM 1033 O O . ASP A 1 92 ? -3.26271 -2.24680 -11.85362 1.000 25.87392 1059 ASP A O 1
ATOM 1050 N N . VAL A 1 93 ? -1.20804 -1.40241 -11.53993 1.000 18.84803 1060 VAL A N 1
ATOM 1051 C CA . VAL A 1 93 ? -0.83694 -2.41336 -10.54583 1.000 16.72339 1060 VAL A CA 1
ATOM 1052 C C . VAL A 1 93 ? -1.38640 -1.97393 -9.19433 1.000 15.28181 1060 VAL A C 1
ATOM 1053 O O . VAL A 1 93 ? -1.11089 -0.85203 -8.74932 1.000 16.00216 1060 VAL A O 1
ATOM 1066 N N . ARG A 1 94 ? -2.14773 -2.85452 -8.51956 1.000 15.11027 1061 ARG A N 1
ATOM 1067 C CA . ARG A 1 94 ? -2.74891 -2.51755 -7.22096 1.000 16.00554 1061 ARG A CA 1
ATOM 1068 C C . ARG A 1 94 ? -2.52008 -3.60814 -6.17168 1.000 15.06106 1061 ARG A C 1
ATOM 1069 O O . ARG A 1 94 ? -3.43059 -4.33791 -5.78647 1.000 16.33123 1061 ARG A O 1
ATOM 1090 N N . CYS A 1 95 ? -1.29220 -3.65653 -5.67164 1.000 13.83246 1062 CYS A N 1
ATOM 1091 C CA . CYS A 1 95 ? -0.93276 -4.55953 -4.59062 1.000 14.58715 1062 CYS A CA 1
ATOM 1092 C C . CYS A 1 95 ? -1.62316 -4.15311 -3.28875 1.000 14.97556 1062 CYS A C 1
ATOM 1093 O O . CYS A 1 95 ? -1.80117 -2.95741 -2.99363 1.000 15.96837 1062 CYS A O 1
ATOM 1100 N N . SER A 1 96 ? -1.99327 -5.15395 -2.48540 1.000 16.02963 1063 SER A N 1
ATOM 1101 C CA . SER A 1 96 ? -2.36568 -4.86295 -1.10375 1.000 18.28091 1063 SER A CA 1
ATOM 1102 C C . SER A 1 96 ? -1.15900 -4.46219 -0.27476 1.000 18.66591 1063 SER A C 1
ATOM 1103 O O . SER A 1 96 ? -1.31607 -3.75354 0.73175 1.000 18.81016 1063 SER A O 1
ATOM 1111 N N . GLY A 1 97 ? 0.03927 -4.87277 -0.69259 1.000 19.41719 1064 GLY A N 1
ATOM 1112 C CA . GLY A 1 97 ? 1.27644 -4.58531 0.00096 1.000 18.73415 1064 GLY A CA 1
ATOM 1113 C C . GLY A 1 97 ? 1.91926 -5.77562 0.67372 1.000 19.02343 1064 GLY A C 1
ATOM 1114 O O . GLY A 1 97 ? 3.06853 -5.66870 1.12100 1.000 18.14610 1064 GLY A O 1
ATOM 1118 N N . HIS A 1 98 ? 1.22211 -6.90363 0.75875 1.000 20.56149 1065 HIS A N 1
ATOM 1119 C CA . HIS A 1 98 ? 1.71693 -8.08039 1.45118 1.000 22.57491 1065 HIS A CA 1
ATOM 1120 C C . HIS A 1 98 ? 2.18096 -9.20389 0.53263 1.000 21.04453 1065 HIS A C 1
ATOM 1121 O O . HIS A 1 98 ? 2.66400 -10.22466 1.03279 1.000 22.09422 1065 HIS A O 1
ATOM 1135 N N . GLU A 1 99 ? 2.03483 -9.06034 -0.78176 1.000 20.12385 1066 GLU A N 1
ATOM 1136 C CA . GLU A 1 99 ? 2.32774 -10.12188 -1.73226 1.000 20.34030 1066 GLU A CA 1
ATOM 1137 C C . GLU A 1 99 ? 3.83642 -10.38290 -1.82310 1.000 22.93214 1066 GLU A C 1
ATOM 1138 O O . GLU A 1 99 ? 4.66892 -9.53499 -1.47898 1.000 22.87443 1066 GLU A O 1
ATOM 1150 N N . SER A 1 100 ? 4.18788 -11.57602 -2.31437 1.000 25.44542 1067 SER A N 1
ATOM 1151 C CA . SER A 1 100 ? 5.59036 -11.95751 -2.43991 1.000 27.17399 1067 SER A CA 1
ATOM 1152 C C . SER A 1 100 ? 6.18546 -11.68435 -3.81978 1.000 23.58177 1067 SER A C 1
ATOM 1153 O O . SER A 1 100 ? 7.41494 -11.69994 -3.95386 1.000 23.75150 1067 SER A O 1
ATOM 1161 N N . TYR A 1 101 ? 5.35938 -11.44728 -4.84119 1.000 20.30324 1068 TYR A N 1
ATOM 1162 C CA . TYR A 1 101 ? 5.83879 -11.13364 -6.18448 1.000 19.64722 1068 TYR A CA 1
ATOM 1163 C C . TYR A 1 101 ? 4.96402 -10.04524 -6.79421 1.000 15.47068 1068 TYR A C 1
ATOM 1164 O O . TYR A 1 101 ? 3.75182 -10.05290 -6.62687 1.000 15.72319 1068 TYR A O 1
ATOM 1182 N N . LEU A 1 102 ? 5.57529 -9.12714 -7.54491 1.000 13.00371 1069 LEU A N 1
ATOM 1183 C CA . LEU A 1 102 ? 4.81392 -8.01983 -8.11790 1.000 13.34217 1069 LEU A CA 1
ATOM 1184 C C . LEU A 1 102 ? 3.71963 -8.51990 -9.05448 1.000 13.70474 1069 LEU A C 1
ATOM 1185 O O . LEU A 1 102 ? 2.61106 -7.97035 -9.07100 1.000 13.33909 1069 LEU A O 1
ATOM 1201 N N . TRP A 1 103 ? 4.01049 -9.57047 -9.83509 1.000 13.76850 1070 TRP A N 1
ATOM 1202 C CA . TRP A 1 103 ? 3.02980 -10.13685 -10.75841 1.000 16.21803 1070 TRP A CA 1
ATOM 1203 C C . TRP A 1 103 ? 1.90441 -10.90620 -10.06926 1.000 17.56282 1070 TRP A C 1
ATOM 1204 O O . TRP A 1 103 ? 0.91148 -11.23775 -10.73793 1.000 19.71617 1070 TRP A O 1
ATOM 1225 N N . SER A 1 104 ? 2.00752 -11.15985 -8.75238 1.000 15.50673 1071 SER A N 1
ATOM 1226 C CA . SER A 1 104 ? 0.93139 -11.75246 -7.95801 1.000 16.51545 1071 SER A CA 1
ATOM 1227 C C . SER A 1 104 ? -0.09440 -10.72911 -7.49641 1.000 16.83205 1071 SER A C 1
ATOM 1228 O O . SER A 1 104 ? -1.14636 -11.11678 -6.98269 1.000 18.74320 1071 SER A O 1
ATOM 1236 N N . CYS A 1 105 ? 0.20816 -9.44529 -7.61508 1.000 14.84414 1072 CYS A N 1
ATOM 1237 C CA . CYS A 1 105 ? -0.75151 -8.41412 -7.26858 1.000 13.31524 1072 CYS A CA 1
ATOM 1238 C C . CYS A 1 105 ? -1.81155 -8.29232 -8.35292 1.000 14.02239 1072 CYS A C 1
ATOM 1239 O O . CYS A 1 105 ? -1.55339 -8.60878 -9.51146 1.000 16.10947 1072 CYS A O 1
ATOM 1246 N N . PRO A 1 106 ? -3.00729 -7.81779 -8.00793 1.000 14.80500 1073 PRO A N 1
ATOM 1247 C CA . PRO A 1 106 ? -3.97962 -7.47788 -9.05646 1.000 15.15246 1073 PRO A CA 1
ATOM 1248 C C . PRO A 1 106 ? -3.40430 -6.46633 -10.04122 1.000 15.28895 1073 PRO A C 1
ATOM 1249 O O . PRO A 1 106 ? -2.78848 -5.46854 -9.65580 1.000 14.61670 1073 PRO A O 1
ATOM 1260 N N . HIS A 1 107 ? -3.59019 -6.74560 -11.33534 1.000 15.63944 1074 HIS A N 1
ATOM 1261 C CA . HIS A 1 107 ? -3.18977 -5.84208 -12.41485 1.000 17.67415 1074 HIS A CA 1
ATOM 1262 C C . HIS A 1 107 ? -4.12471 -6.05028 -13.60946 1.000 19.94015 1074 HIS A C 1
ATOM 1263 O O . HIS A 1 107 ? -4.83611 -7.05295 -13.70085 1.000 20.78209 1074 HIS A O 1
ATOM 1277 N N . ASN A 1 108 ? -4.13934 -5.08657 -14.53209 1.000 21.26296 1075 ASN A N 1
ATOM 1278 C CA . ASN A 1 108 ? -5.06691 -5.18128 -15.66865 1.000 22.77930 1075 ASN A CA 1
ATOM 1279 C C . ASN A 1 108 ? -4.37726 -5.84866 -16.86048 1.000 21.20865 1075 ASN A C 1
ATOM 1280 O O . ASN A 1 108 ? -4.12537 -5.25241 -17.90967 1.000 21.99318 1075 ASN A O 1
ATOM 1291 N N . GLY A 1 109 ? -4.07591 -7.13163 -16.68255 1.000 19.89139 1076 GLY A N 1
ATOM 1292 C CA . GLY A 1 109 ? -3.47877 -7.87773 -17.77284 1.000 18.76749 1076 GLY A CA 1
ATOM 1293 C C . GLY A 1 109 ? -2.03967 -7.46765 -18.03415 1.000 16.98027 1076 GLY A C 1
ATOM 1294 O O . GLY A 1 109 ? -1.36112 -6.84708 -17.20307 1.000 17.57312 1076 GLY A O 1
ATOM 1298 N N . TRP A 1 110 ? -1.57460 -7.81733 -19.22346 1.000 15.10312 1077 TRP A N 1
ATOM 1299 C CA . TRP A 1 110 ? -0.18999 -7.59801 -19.61441 1.000 14.77601 1077 TRP A CA 1
ATOM 1300 C C . TRP A 1 110 ? -0.13022 -6.71152 -20.85384 1.000 16.63962 1077 TRP A C 1
ATOM 1301 O O . TRP A 1 110 ? -0.96692 -6.83771 -21.76324 1.000 18.98256 1077 TRP A O 1
ATOM 1322 N N . LEU A 1 111 ? 0.88676 -5.84235 -20.87744 1.000 16.27509 1078 LEU A N 1
ATOM 1323 C CA . LEU A 1 111 ? 1.20086 -4.87677 -21.92858 1.000 17.62045 1078 LEU A CA 1
ATOM 1324 C C . LEU A 1 111 ? 0.34649 -3.62452 -21.78258 1.000 17.47971 1078 LEU A C 1
ATOM 1325 O O . LEU A 1 111 ? -0.88860 -3.68659 -21.85976 1.000 20.03447 1078 LEU A O 1
ATOM 1341 N N . SER A 1 112 ? 1.00345 -2.48089 -21.57364 1.000 15.76697 1079 SER A N 1
ATOM 1342 C CA . SER A 1 112 ? 0.28823 -1.21994 -21.40758 1.000 16.98482 1079 SER A CA 1
ATOM 1343 C C . SER A 1 112 ? -0.03138 -0.59424 -22.76970 1.000 20.60393 1079 SER A C 1
ATOM 1344 O O . SER A 1 112 ? 0.86688 -0.28973 -23.56302 1.000 21.49412 1079 SER A O 1
ATOM 1351 N N . HIS A 1 113 ? -1.31016 -0.37975 -23.01998 1.000 22.79653 1080 HIS A N 1
ATOM 1352 C CA . HIS A 1 113 ? -1.79013 0.28620 -24.22131 1.000 28.72543 1080 HIS A CA 1
ATOM 1353 C C . HIS A 1 113 ? -2.15040 1.74485 -23.95465 1.000 29.96417 1080 HIS A C 1
ATOM 1354 O O . HIS A 1 113 ? -2.63030 2.43497 -24.86040 1.000 34.20926 1080 HIS A O 1
ATOM 1368 N N . ASN A 1 114 ? -1.90777 2.23420 -22.73721 1.000 29.36451 1081 ASN A N 1
ATOM 1369 C CA . ASN A 1 114 ? -2.34913 3.54479 -22.28961 1.000 31.19482 1081 ASN A CA 1
ATOM 1370 C C . ASN A 1 114 ? -1.21139 4.52498 -22.05268 1.000 28.19049 1081 ASN A C 1
ATOM 1371 O O . ASN A 1 114 ? -1.44268 5.73331 -22.07259 1.000 30.03691 1081 ASN A O 1
ATOM 1382 N N . CYS A 1 115 ? -0.00227 4.04073 -21.83341 1.000 23.81811 1082 CYS A N 1
ATOM 1383 C CA A CYS A 1 115 ? 1.04107 4.79926 -21.17350 0.500 22.38081 1082 CYS A CA 1
ATOM 1384 C CA B CYS A 1 115 ? 1.02647 4.83521 -21.18904 0.500 20.99571 1082 CYS A CA 1
ATOM 1385 C C . CYS A 1 115 ? 2.24077 5.00446 -22.08949 1.000 20.36926 1082 CYS A C 1
ATOM 1386 O O . CYS A 1 115 ? 2.54067 4.15480 -22.92278 1.000 22.63403 1082 CYS A O 1
ATOM 1399 N N . GLY A 1 116 ? 2.93166 6.13592 -21.89866 1.000 19.85951 1083 GLY A N 1
ATOM 1400 C CA . GLY A 1 116 ? 4.23966 6.36990 -22.47617 1.000 17.88562 1083 GLY A CA 1
ATOM 1401 C C . GLY A 1 116 ? 5.34511 6.30886 -21.41740 1.000 15.58889 1083 GLY A C 1
ATOM 1402 O O . GLY A 1 116 ? 5.09486 6.25152 -20.21450 1.000 15.25354 1083 GLY A O 1
ATOM 1406 N N . HIS A 1 117 ? 6.59612 6.34380 -21.89586 1.000 14.91257 1084 HIS A N 1
ATOM 1407 C CA . HIS A 1 117 ? 7.76349 6.16107 -21.02612 1.000 14.43796 1084 HIS A CA 1
ATOM 1408 C C . HIS A 1 117 ? 7.99284 7.31262 -20.05640 1.000 14.62210 1084 HIS A C 1
ATOM 1409 O O . HIS A 1 117 ? 8.73754 7.13051 -19.08062 1.000 13.53661 1084 HIS A O 1
ATOM 1424 N N . SER A 1 118 ? 7.37184 8.47846 -20.28847 1.000 15.39214 1085 SER A N 1
ATOM 1425 C CA . SER A 1 118 ? 7.40103 9.56786 -19.31488 1.000 16.01925 1085 SER A CA 1
ATOM 1426 C C . SER A 1 118 ? 6.90679 9.10807 -17.95289 1.000 15.26824 1085 SER A C 1
ATOM 1427 O O . SER A 1 118 ? 7.25291 9.72386 -16.93275 1.000 14.87813 1085 SER A O 1
ATOM 1435 N N . GLU A 1 119 ? 6.09360 8.04890 -17.91216 1.000 13.56942 1086 GLU A N 1
ATOM 1436 C CA . GLU A 1 119 ? 5.49475 7.58207 -16.67162 1.000 12.47629 1086 GLU A CA 1
ATOM 1437 C C . GLU A 1 119 ? 6.21036 6.38771 -16.03724 1.000 10.37205 1086 GLU A C 1
ATOM 1438 O O . GLU A 1 119 ? 5.65166 5.79142 -15.11542 1.000 11.73105 1086 GLU A O 1
ATOM 1450 N N . ASP A 1 120 ? 7.42438 6.03474 -16.47335 1.000 10.72157 1087 ASP A N 1
ATOM 1451 C CA . ASP A 1 120 ? 8.04564 4.81406 -15.95703 1.000 8.94421 1087 ASP A CA 1
ATOM 1452 C C . ASP A 1 120 ? 8.30845 4.93327 -14.44142 1.000 10.28003 1087 ASP A C 1
ATOM 1453 O O . ASP A 1 120 ? 8.91482 5.90533 -13.97160 1.000 11.49502 1087 ASP A O 1
ATOM 1462 N N . ALA A 1 121 ? 7.87519 3.90592 -13.68939 1.000 9.45525 1088 ALA A N 1
ATOM 1463 C CA . ALA A 1 121 ? 7.85479 3.88898 -12.22662 1.000 9.28896 1088 ALA A CA 1
ATOM 1464 C C . ALA A 1 121 ? 9.16989 3.38731 -11.62217 1.000 8.80548 1088 ALA A C 1
ATOM 1465 O O . ALA A 1 121 ? 9.91622 2.62699 -12.25873 1.000 9.52220 1088 ALA A O 1
ATOM 1472 N N . GLY A 1 122 ? 9.43862 3.83154 -10.37132 1.000 8.83953 1089 GLY A N 1
ATOM 1473 C CA . GLY A 1 122 ? 10.64797 3.48146 -9.64429 1.000 8.69150 1089 GLY A CA 1
ATOM 1474 C C . GLY A 1 122 ? 10.37456 3.17766 -8.18998 1.000 8.91519 1089 GLY A C 1
ATOM 1475 O O . GLY A 1 122 ? 9.25658 3.37699 -7.68830 1.000 9.71225 108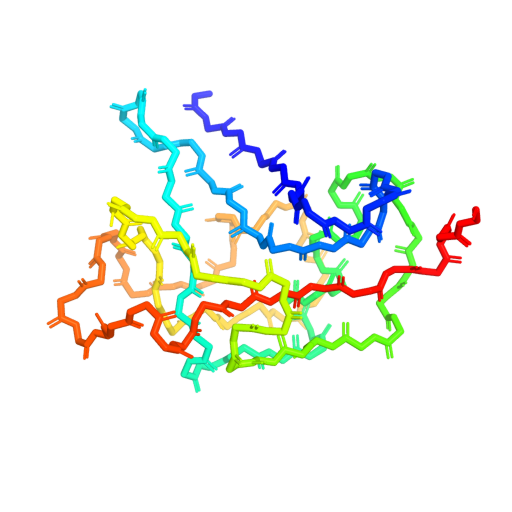9 GLY A O 1
ATOM 1479 N N . VAL A 1 123 ? 11.41433 2.68276 -7.48560 1.000 9.02373 1090 VAL A N 1
ATOM 1480 C CA . VAL A 1 123 ? 11.35524 2.44579 -6.04574 1.000 9.48592 1090 VAL A CA 1
ATOM 1481 C C . VAL A 1 123 ? 12.65590 2.89808 -5.38179 1.000 9.42714 1090 VAL A C 1
ATOM 1482 O O . VAL A 1 123 ? 13.72766 2.86184 -5.99143 1.000 10.20254 1090 VAL A O 1
ATOM 1495 N N . ILE A 1 124 ? 12.56693 3.25377 -4.09624 1.000 10.19329 1091 ILE A N 1
ATOM 1496 C CA . ILE A 1 124 ? 13.72704 3.44773 -3.22934 1.000 10.88522 1091 ILE A CA 1
ATOM 1497 C C . ILE A 1 124 ? 13.48505 2.62540 -1.96383 1.000 10.92560 1091 ILE A C 1
ATOM 1498 O O . ILE A 1 124 ? 12.51893 2.87302 -1.23442 1.000 12.57191 1091 ILE A O 1
ATOM 1514 N N . CYS A 1 125 ? 14.33878 1.62318 -1.73336 1.000 10.81055 1092 CYS A N 1
ATOM 1515 C CA . CYS A 1 125 ? 14.18851 0.68217 -0.62182 1.000 10.68151 1092 CYS A CA 1
ATOM 1516 C C . CYS A 1 125 ? 15.15609 1.00434 0.51830 1.000 11.82745 1092 CYS A C 1
ATOM 1517 O O . CYS A 1 125 ? 16.20782 1.61354 0.31827 1.000 11.81616 1092 CYS A O 1
ATOM 1524 N N . SER A 1 126 ? 14.80133 0.53080 1.72777 1.000 12.20936 1093 SER A N 1
ATOM 1525 C CA . SER A 1 126 ? 15.54409 0.88210 2.93660 1.000 13.73312 1093 SER A CA 1
ATOM 1526 C C . SER A 1 126 ? 16.97555 0.34917 2.95037 1.000 14.50772 1093 SER A C 1
ATOM 1527 O O . SER A 1 126 ? 17.84495 0.92364 3.62529 1.000 15.10057 1093 SER A O 1
ATOM 1535 N N . ALA A 1 127 ? 17.25033 -0.74227 2.23521 1.000 15.04864 1094 ALA A N 1
ATOM 1536 C CA . ALA A 1 127 ? 18.59186 -1.30475 2.22922 1.000 16.00232 1094 ALA A CA 1
ATOM 1537 C C . ALA A 1 127 ? 19.55593 -0.55493 1.30874 1.000 17.42885 1094 ALA A C 1
ATOM 1538 O O . ALA A 1 127 ? 20.70980 -0.97981 1.19752 1.000 18.77117 1094 ALA A O 1
ATOM 1545 N N A VAL A 1 128 ? 19.12519 0.52569 0.64679 0.700 18.80290 1095 VAL A N 1
ATOM 1546 N N B VAL A 1 128 ? 19.12967 0.54017 0.67183 0.300 19.02355 1095 VAL A N 1
ATOM 1547 C CA A VAL A 1 128 ? 20.03696 1.31534 -0.17483 0.700 21.82837 1095 VAL A CA 1
ATOM 1548 C CA B VAL A 1 128 ? 20.03102 1.31510 -0.17558 0.300 21.18449 1095 VAL A CA 1
ATOM 1549 C C A VAL A 1 128 ? 21.23590 1.74943 0.65625 0.700 23.91878 1095 VAL A C 1
ATOM 1550 C C B VAL A 1 128 ? 21.22988 1.78040 0.64205 0.300 23.99317 1095 VAL A C 1
ATOM 1551 O O A VAL A 1 128 ? 21.09866 2.18832 1.80279 0.700 23.33712 1095 VAL A O 1
ATOM 1552 O O B VAL A 1 128 ? 21.08990 2.26059 1.77416 0.300 23.82204 1095 VAL A O 1
ATOM 1577 N N . ASN A 1 129 ? 22.42061 1.64043 0.06536 1.000 27.11894 1096 ASN A N 1
ATOM 1578 C CA . ASN A 1 129 ? 23.66221 1.94049 0.77553 1.000 33.24361 1096 ASN A CA 1
ATOM 1579 C C . ASN A 1 129 ? 24.81735 2.07823 -0.21097 1.000 34.92207 1096 ASN A C 1
ATOM 1580 O O . ASN A 1 129 ? 24.99436 3.13476 -0.81213 1.000 36.18980 1096 ASN A O 1
#

CATH classification: 3.10.250.10

Sequence (107 aa):
SLALLRLVNGGDRCQGRVEVLYQQGSWGTVCDDSWDTTNDANVVCRQLGCGWAMSAPGNARFGQGSGPIVLDDDVRCSGHESYLWSCPHNGWLSHNCCGHSEDAGVICSAVVN

Secondary structure (DSSP, 8-state):
--EEEEESSSSTTEEEEEEEETTEEEEEBSTT--HHHHHHHHHHTT--SEEE---TTTT---SS-EEE-S----S--SSGGGS--S-SS-SS--GGGB-EEEETT--